Protein AF-0000000086866703 (afdb_homodimer)

Secondary structure (DSSP, 8-state):
--HHHHHHHHHHHHHHHHHHHH-HHHHHTSTHHHHHHHHHHHHTT---HHHHHHHHHHHHHHHTSHHHHHHHHHHS-GGG-/--HHHHHHHHHHHHHHHHHHHH-HHHHHTSTHHHHHHHHHHHHTT---HHHHHHHHHHHHHHHTSHHHHHHHHHHS-GGG-

Structure (mmCIF, N/CA/C/O backbone):
data_AF-0000000086866703-model_v1
#
loop_
_entity.id
_entity.type
_entity.pdbx_description
1 polymer 'TGRM2 protein'
#
loop_
_atom_site.group_PDB
_atom_site.id
_atom_site.type_symbol
_atom_site.label_atom_id
_atom_site.label_alt_id
_atom_site.label_comp_id
_atom_site.label_asym_id
_atom_site.label_entity_id
_atom_site.label_seq_id
_atom_site.pdbx_PDB_ins_code
_atom_site.Cartn_x
_atom_site.C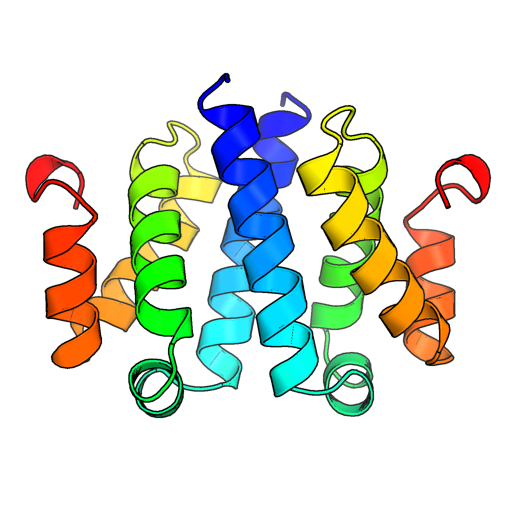artn_y
_atom_site.Cartn_z
_atom_site.occupancy
_atom_site.B_iso_or_equiv
_atom_site.auth_seq_id
_atom_site.auth_comp_id
_atom_site.auth_asym_id
_atom_site.auth_atom_id
_atom_site.pdbx_PDB_model_num
ATOM 1 N N . ARG A 1 1 ? -2.047 20.469 -3.078 1 55.94 1 ARG A N 1
ATOM 2 C CA . ARG A 1 1 ? -2.596 19.266 -2.453 1 55.94 1 ARG A CA 1
ATOM 3 C C . ARG A 1 1 ? -1.746 18.828 -1.264 1 55.94 1 ARG A C 1
ATOM 5 O O . ARG A 1 1 ? -0.518 18.922 -1.305 1 55.94 1 ARG A O 1
ATOM 12 N N . SER A 1 2 ? -2.354 18.719 -0.094 1 75.38 2 SER A N 1
ATOM 13 C CA . SER A 1 2 ? -1.617 18.406 1.128 1 75.38 2 SER A CA 1
ATOM 14 C C . SER A 1 2 ? -0.771 17.156 0.961 1 75.38 2 SER A C 1
ATOM 16 O O . SER A 1 2 ? -1.104 16.266 0.161 1 75.38 2 SER A O 1
ATOM 18 N N . ARG A 1 3 ? 0.329 17.156 1.384 1 76.31 3 ARG A N 1
ATOM 19 C CA . ARG A 1 3 ? 1.243 16.031 1.41 1 76.31 3 ARG A CA 1
ATOM 20 C C . ARG A 1 3 ? 0.509 14.742 1.774 1 76.31 3 ARG A C 1
ATOM 22 O O . ARG A 1 3 ? 0.767 13.688 1.191 1 76.31 3 ARG A O 1
ATOM 29 N N . HIS A 1 4 ? -0.518 14.891 2.512 1 81.12 4 HIS A N 1
ATOM 30 C CA . HIS A 1 4 ? -1.255 13.727 2.99 1 81.12 4 HIS A CA 1
ATOM 31 C C . HIS A 1 4 ? -2.166 13.164 1.904 1 81.12 4 HIS A C 1
ATOM 33 O O . HIS A 1 4 ? -2.35 11.953 1.81 1 81.12 4 HIS A O 1
ATOM 39 N N . VAL A 1 5 ? -2.588 14.07 1.061 1 84.94 5 VAL A N 1
ATOM 40 C CA . VAL A 1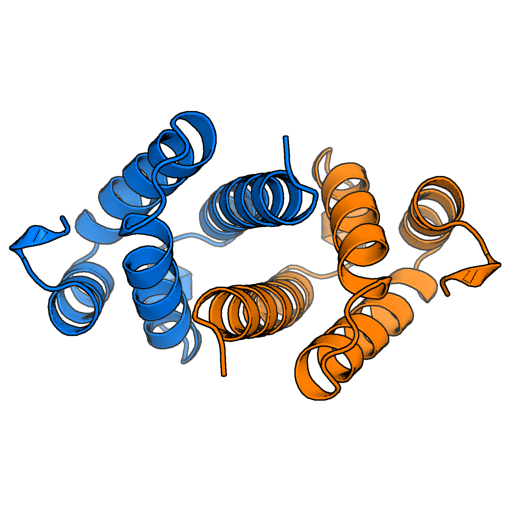 5 ? -3.447 13.633 -0.034 1 84.94 5 VAL A CA 1
ATOM 41 C C . VAL A 1 5 ? -2.623 12.867 -1.065 1 84.94 5 VAL A C 1
ATOM 43 O O . VAL A 1 5 ? -3.057 11.828 -1.572 1 84.94 5 VAL A O 1
ATOM 46 N N . GLN A 1 6 ? -1.463 13.336 -1.262 1 85.31 6 GLN A N 1
ATOM 47 C CA . GLN A 1 6 ? -0.58 12.688 -2.225 1 85.31 6 GLN A CA 1
ATOM 48 C C . GLN A 1 6 ? -0.153 11.305 -1.739 1 85.31 6 GLN A C 1
ATOM 50 O O . GLN A 1 6 ? -0.101 10.359 -2.523 1 85.31 6 GLN A O 1
ATOM 55 N N . VAL A 1 7 ? 0.091 11.148 -0.49 1 86.12 7 VAL A N 1
ATOM 56 C CA . VAL A 1 7 ? 0.493 9.883 0.101 1 86.12 7 VAL A CA 1
ATOM 57 C C . VAL A 1 7 ? -0.663 8.883 0.021 1 86.12 7 VAL A C 1
ATOM 59 O O . VAL A 1 7 ? -0.471 7.73 -0.372 1 86.12 7 VAL A O 1
ATOM 62 N N . ARG A 1 8 ? -1.875 9.391 0.235 1 89.31 8 ARG A N 1
ATOM 63 C CA . ARG A 1 8 ? -3.027 8.5 0.198 1 89.31 8 ARG A CA 1
ATOM 64 C C . ARG A 1 8 ? -3.326 8.047 -1.229 1 89.31 8 ARG A C 1
ATOM 66 O O . ARG A 1 8 ? -3.646 6.879 -1.463 1 89.31 8 ARG A O 1
ATOM 73 N N . LYS A 1 9 ? -3.102 8.93 -2.1 1 90.19 9 LYS A N 1
ATOM 74 C CA . LYS A 1 9 ? -3.316 8.586 -3.502 1 90.19 9 LYS A CA 1
ATOM 75 C C . LYS A 1 9 ? -2.289 7.57 -3.984 1 90.19 9 LYS A C 1
ATOM 77 O O . LYS A 1 9 ? -2.646 6.566 -4.602 1 90.19 9 LYS A O 1
ATOM 82 N N . SER A 1 10 ? -1.064 7.809 -3.654 1 91.19 10 SER A N 1
ATOM 83 C CA . SER A 1 10 ? 0.015 6.91 -4.055 1 91.19 10 SER A CA 1
ATOM 84 C C . SER A 1 10 ? -0.133 5.543 -3.398 1 91.19 10 SER A C 1
ATOM 86 O O . SER A 1 10 ? 0.089 4.516 -4.039 1 91.19 10 SER A O 1
ATOM 88 N N . ALA A 1 11 ? -0.531 5.527 -2.178 1 92.81 11 ALA A N 1
ATOM 89 C CA . ALA A 1 11 ? -0.745 4.27 -1.466 1 92.81 11 ALA A CA 1
ATOM 90 C C . ALA A 1 11 ? -1.864 3.459 -2.111 1 92.81 11 ALA A C 1
ATOM 92 O O . ALA A 1 11 ? -1.719 2.254 -2.332 1 92.81 11 ALA A O 1
ATOM 93 N N . ALA A 1 12 ? -2.953 4.199 -2.449 1 93.5 12 ALA A N 1
ATOM 94 C CA . ALA A 1 12 ? -4.086 3.525 -3.078 1 93.5 12 ALA A CA 1
ATOM 95 C C . ALA A 1 12 ? -3.691 2.932 -4.426 1 93.5 12 ALA A C 1
ATOM 97 O O . ALA A 1 12 ? -4.023 1.783 -4.727 1 93.5 12 ALA A O 1
ATOM 98 N N . GLN A 1 13 ? -2.932 3.637 -5.184 1 93.88 13 GLN A N 1
ATOM 99 C CA . GLN A 1 13 ? -2.488 3.197 -6.504 1 93.88 13 GLN A CA 1
ATOM 100 C C . GLN A 1 13 ? -1.563 1.988 -6.398 1 93.88 13 GLN A C 1
ATOM 102 O O . GLN A 1 13 ? -1.695 1.032 -7.168 1 93.88 13 GLN A O 1
ATOM 107 N N . LEU A 1 14 ? 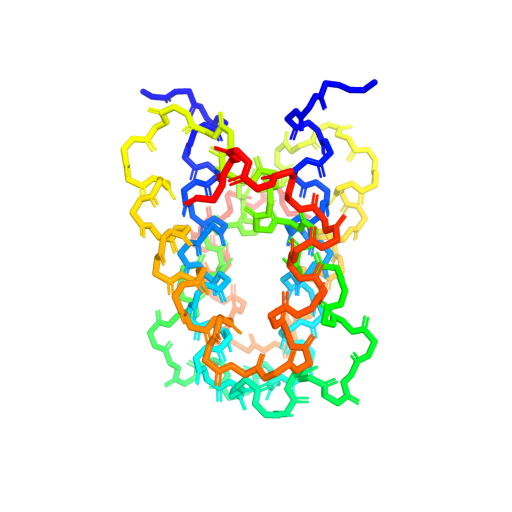-0.647 1.96 -5.52 1 94.31 14 LEU A N 1
ATOM 108 C CA . LEU A 1 14 ? 0.303 0.868 -5.336 1 94.31 14 LEU A CA 1
ATOM 109 C C . LEU A 1 14 ? -0.398 -0.383 -4.816 1 94.31 14 LEU A C 1
ATOM 111 O O . LEU A 1 14 ? -0.128 -1.491 -5.289 1 94.31 14 LEU A O 1
ATOM 115 N N . LEU A 1 15 ? -1.345 -0.114 -3.895 1 94.12 15 LEU A N 1
ATOM 116 C CA . LEU A 1 15 ? -2.08 -1.254 -3.359 1 94.12 15 LEU A CA 1
ATOM 117 C C . LEU A 1 15 ? -2.887 -1.944 -4.453 1 94.12 15 LEU A C 1
ATOM 119 O O . LEU A 1 15 ? -2.904 -3.174 -4.535 1 94.12 15 LEU A O 1
ATOM 123 N N . LEU A 1 16 ? -3.518 -1.173 -5.277 1 94.75 16 LEU A N 1
ATOM 124 C CA . LEU A 1 16 ? -4.254 -1.733 -6.406 1 94.75 16 LEU A CA 1
ATOM 125 C C . LEU A 1 16 ? -3.324 -2.518 -7.324 1 94.75 16 LEU A C 1
ATOM 127 O O . LEU A 1 16 ? -3.607 -3.67 -7.664 1 94.75 16 LEU A O 1
ATOM 131 N N . SER A 1 17 ? -2.24 -1.939 -7.648 1 95 17 SER A N 1
ATOM 132 C CA . SER A 1 17 ? -1.304 -2.551 -8.586 1 95 17 SER A CA 1
ATOM 133 C C . SER A 1 17 ? -0.728 -3.848 -8.023 1 95 17 SER A C 1
ATOM 135 O O . SER A 1 17 ? -0.656 -4.855 -8.734 1 95 17 SER A O 1
ATOM 137 N N . LEU A 1 18 ? -0.363 -3.881 -6.762 1 93.88 18 LEU A N 1
ATOM 138 C CA . LEU A 1 18 ? 0.226 -5.059 -6.137 1 93.88 18 LEU A CA 1
ATOM 139 C C . LEU A 1 18 ? -0.814 -6.164 -5.969 1 93.88 18 LEU A C 1
ATOM 141 O O . LEU A 1 18 ? -0.511 -7.34 -6.164 1 93.88 18 LEU A O 1
ATOM 145 N N . THR A 1 19 ? -2.012 -5.758 -5.621 1 94.12 19 THR A N 1
ATOM 146 C CA . THR A 1 19 ? -3.094 -6.727 -5.5 1 94.12 19 THR A CA 1
ATOM 147 C C . THR A 1 19 ? -3.373 -7.398 -6.84 1 94.12 19 THR A C 1
ATOM 149 O O . THR A 1 19 ? -3.584 -8.609 -6.902 1 94.12 19 THR A O 1
ATOM 152 N N . GLU A 1 20 ? -3.271 -6.664 -7.883 1 94 20 GLU A N 1
ATOM 153 C CA . GLU A 1 20 ? -3.457 -7.211 -9.227 1 94 20 GLU A CA 1
ATOM 154 C C . GLU A 1 20 ? -2.35 -8.203 -9.57 1 94 20 GLU A C 1
ATOM 156 O O . GLU A 1 20 ? -2.607 -9.234 -10.195 1 94 20 GLU A O 1
ATOM 161 N N . LYS A 1 21 ? -1.218 -7.93 -9.164 1 92.75 21 LYS A N 1
ATOM 162 C CA . LYS A 1 21 ? -0.073 -8.781 -9.477 1 92.75 21 LYS A CA 1
ATOM 163 C C . LYS A 1 21 ? -0.141 -10.094 -8.711 1 92.75 21 LYS A C 1
ATOM 165 O O . LYS A 1 21 ? 0.167 -11.156 -9.258 1 92.75 21 LYS A O 1
ATOM 170 N N . ILE A 1 22 ? -0.51 -10.055 -7.512 1 93.75 22 ILE A N 1
ATOM 171 C CA . ILE A 1 22 ? -0.584 -11.25 -6.668 1 93.75 22 ILE A CA 1
ATOM 172 C C . ILE A 1 22 ? -1.807 -12.078 -7.055 1 93.75 22 ILE A C 1
ATOM 174 O O . ILE A 1 22 ? -1.725 -13.305 -7.156 1 93.75 22 ILE A O 1
ATOM 178 N N . GLY A 1 23 ? -2.867 -11.461 -7.246 1 93.88 23 GLY A N 1
ATOM 179 C CA . GLY A 1 23 ? -4.141 -12.117 -7.488 1 93.88 23 GLY A CA 1
ATOM 180 C C . GLY A 1 23 ? -5.004 -12.227 -6.246 1 93.88 23 GLY A C 1
ATOM 181 O O . GLY A 1 23 ? -4.527 -12.648 -5.188 1 93.88 23 GLY A O 1
ATOM 182 N N . VAL A 1 24 ? -6.238 -11.953 -6.457 1 92.31 24 VAL A N 1
ATOM 183 C CA . VAL A 1 24 ? -7.184 -11.883 -5.352 1 92.31 24 VAL A CA 1
ATOM 184 C C . VAL A 1 24 ? -7.359 -13.273 -4.73 1 92.31 24 VAL A C 1
ATOM 186 O O . VAL A 1 24 ? -7.523 -13.398 -3.516 1 92.31 24 VAL A O 1
ATOM 189 N N . THR A 1 25 ? -7.293 -14.344 -5.516 1 94.56 25 THR A N 1
ATOM 190 C CA . THR A 1 25 ? -7.441 -15.711 -5.02 1 94.56 25 THR A CA 1
ATOM 191 C C . THR A 1 25 ? -6.312 -16.062 -4.055 1 94.56 25 THR A C 1
ATOM 193 O O . THR A 1 25 ? -6.555 -16.641 -2.992 1 94.56 25 THR A O 1
ATOM 196 N N . GLU A 1 26 ? -5.18 -15.602 -4.434 1 94.06 26 GLU A N 1
ATOM 197 C CA . GLU A 1 26 ? -4.02 -15.867 -3.584 1 94.06 26 GLU A CA 1
ATOM 198 C C . GLU A 1 26 ? -4.074 -15.031 -2.309 1 94.06 26 GLU A C 1
ATOM 200 O O . GLU A 1 26 ? -3.77 -15.523 -1.222 1 94.06 26 GLU A O 1
ATOM 205 N N . LEU A 1 27 ? -4.5 -13.875 -2.451 1 93.56 27 LEU A N 1
ATOM 206 C CA . LEU A 1 27 ? -4.582 -12.969 -1.313 1 93.56 27 LEU A CA 1
ATOM 207 C C . LEU A 1 27 ? -5.613 -13.453 -0.302 1 93.56 27 LEU A C 1
ATOM 209 O O . LEU A 1 27 ? -5.383 -13.383 0.908 1 93.56 27 LEU A O 1
ATOM 213 N N . ALA A 1 28 ? -6.668 -13.984 -0.806 1 93.88 28 ALA A N 1
ATOM 214 C CA . ALA A 1 28 ? -7.77 -14.445 0.038 1 93.88 28 ALA A CA 1
ATOM 215 C C . ALA A 1 28 ? -7.316 -15.555 0.981 1 93.88 28 ALA A C 1
ATOM 217 O O . ALA A 1 28 ? -7.863 -15.711 2.074 1 93.88 28 ALA A O 1
ATOM 218 N N . GLY A 1 29 ? -6.266 -16.203 0.537 1 92.94 29 GLY A N 1
ATOM 219 C CA . GLY A 1 29 ? -5.785 -17.328 1.328 1 92.94 29 GLY A CA 1
ATOM 220 C C . GLY A 1 29 ? -4.75 -16.922 2.363 1 92.94 29 GLY A C 1
ATOM 221 O O . GLY A 1 29 ? -4.133 -17.781 2.994 1 92.94 29 GLY A O 1
ATOM 222 N N . THR A 1 30 ? -4.547 -15.586 2.582 1 92.69 30 THR A N 1
ATOM 223 C CA . THR A 1 30 ? -3.498 -15.109 3.48 1 92.69 30 THR A CA 1
ATOM 224 C C . THR A 1 30 ? -4.086 -14.242 4.586 1 92.69 30 THR A C 1
ATOM 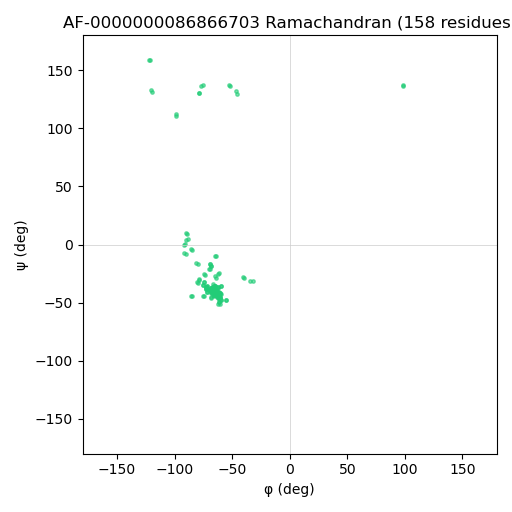226 O O . THR A 1 30 ? -5.18 -13.695 4.438 1 92.69 30 THR A O 1
ATOM 229 N N . PRO A 1 31 ? -3.377 -14.094 5.688 1 89.5 31 PRO A N 1
ATOM 230 C CA . PRO A 1 31 ? -3.814 -13.203 6.766 1 89.5 31 PRO A CA 1
ATOM 231 C C . PRO A 1 31 ? -3.861 -11.734 6.34 1 89.5 31 PRO A C 1
ATOM 233 O O . PRO A 1 31 ? -4.496 -10.914 7.008 1 89.5 31 PRO A O 1
ATOM 236 N N . ARG A 1 32 ? -3.4 -11.383 5.293 1 90.31 32 ARG A N 1
ATOM 237 C CA . ARG A 1 32 ? -3.334 -10 4.82 1 90.31 32 ARG A CA 1
ATOM 238 C C . ARG A 1 32 ? -4.676 -9.555 4.246 1 90.31 32 ARG A C 1
ATOM 240 O O . ARG A 1 32 ? -4.926 -8.352 4.105 1 90.31 32 ARG A O 1
ATOM 247 N N . ALA A 1 33 ? -5.473 -10.43 3.969 1 93.12 33 ALA A N 1
ATOM 248 C CA . ALA A 1 33 ? -6.746 -10.133 3.32 1 93.12 33 ALA A CA 1
ATOM 249 C C . ALA A 1 33 ? -7.605 -9.219 4.191 1 93.12 33 ALA A C 1
ATOM 251 O O . ALA A 1 33 ? -8.203 -8.266 3.693 1 93.12 33 ALA A O 1
ATOM 252 N N . GLU A 1 34 ? -7.609 -9.508 5.445 1 92.5 34 GLU A N 1
ATOM 253 C CA . GLU A 1 34 ? -8.414 -8.703 6.363 1 92.5 34 GLU A CA 1
ATOM 254 C C . GLU A 1 34 ? -7.863 -7.285 6.48 1 92.5 34 GLU A C 1
ATOM 256 O O . GLU A 1 34 ? -8.633 -6.32 6.508 1 92.5 34 GLU A O 1
ATOM 261 N N . ARG A 1 35 ? -6.613 -7.168 6.504 1 91.44 35 ARG A N 1
ATOM 262 C CA . ARG A 1 35 ? -5.977 -5.859 6.594 1 91.44 35 ARG A CA 1
ATOM 263 C C . ARG A 1 35 ? -6.219 -5.043 5.324 1 91.44 35 ARG A C 1
ATOM 265 O O . ARG A 1 35 ? -6.449 -3.834 5.395 1 91.44 35 ARG A O 1
ATOM 272 N N . LEU A 1 36 ? -6.109 -5.711 4.215 1 94.25 36 LEU A N 1
ATOM 273 C CA . LEU A 1 36 ? -6.375 -5.043 2.947 1 94.25 36 LEU A CA 1
ATOM 274 C C . LEU A 1 36 ? -7.809 -4.523 2.896 1 94.25 36 LEU A C 1
ATOM 276 O O . LEU A 1 36 ? -8.039 -3.369 2.535 1 94.25 36 LEU A O 1
ATOM 280 N N . ALA A 1 37 ? -8.758 -5.309 3.375 1 92.81 37 ALA A N 1
ATOM 281 C CA . ALA A 1 37 ? -10.164 -4.926 3.395 1 92.81 37 ALA A CA 1
ATOM 282 C C . ALA A 1 37 ? -10.391 -3.73 4.312 1 92.81 37 ALA A C 1
ATOM 284 O O . ALA A 1 37 ? -11.125 -2.799 3.965 1 92.81 37 ALA A O 1
ATOM 285 N N . HIS A 1 38 ? -9.711 -3.795 5.383 1 90.38 38 HIS A N 1
ATOM 286 C CA . HIS A 1 38 ? -9.828 -2.713 6.352 1 90.38 38 HIS A CA 1
ATOM 287 C C . HIS A 1 38 ? -9.281 -1.405 5.789 1 90.38 38 HIS A C 1
ATOM 289 O O . HIS A 1 38 ? -9.898 -0.351 5.941 1 90.38 38 HIS A O 1
ATOM 295 N N . MET A 1 39 ? -8.156 -1.505 5.137 1 91.81 39 MET A N 1
ATOM 296 C CA . MET A 1 39 ? -7.52 -0.327 4.555 1 91.81 39 MET A CA 1
ATOM 297 C C . MET A 1 39 ? -8.383 0.264 3.445 1 91.81 39 MET A C 1
ATOM 299 O O . MET A 1 39 ? -8.531 1.484 3.352 1 91.81 39 MET A O 1
ATOM 303 N N . VAL A 1 40 ? -8.953 -0.56 2.623 1 91.62 40 VAL A N 1
ATOM 304 C CA . VAL A 1 40 ? -9.828 -0.126 1.539 1 91.62 40 VAL A CA 1
ATOM 305 C C . VAL A 1 40 ? -11.055 0.579 2.115 1 91.62 40 VAL A C 1
ATOM 307 O O . VAL A 1 40 ? -11.5 1.598 1.582 1 91.62 40 VAL A O 1
ATOM 310 N N . GLY A 1 41 ? -11.523 0.1 3.209 1 88.5 41 GLY A N 1
ATOM 311 C CA . GLY A 1 41 ? -12.641 0.736 3.893 1 88.5 41 GLY A CA 1
ATOM 312 C C . GLY A 1 41 ? -12.312 2.121 4.414 1 88.5 41 GLY A C 1
ATOM 313 O O . GLY A 1 41 ? -13.133 3.037 4.32 1 88.5 41 GLY A O 1
ATOM 314 N N . LYS A 1 42 ? -11.117 2.305 4.852 1 84.94 42 LYS A N 1
ATOM 315 C CA . LYS A 1 42 ? -10.688 3.594 5.383 1 84.94 42 LYS A CA 1
ATOM 316 C C . LYS A 1 42 ? -10.453 4.598 4.258 1 84.94 42 LYS A C 1
ATOM 318 O O . LYS A 1 42 ? -10.711 5.793 4.422 1 84.94 42 LYS A O 1
ATOM 323 N N . LEU A 1 43 ? -9.977 4.105 3.145 1 86.81 43 LEU A N 1
ATOM 324 C CA . LEU A 1 43 ? -9.75 4.957 1.982 1 86.81 43 LEU A CA 1
ATOM 325 C C . LEU A 1 43 ? -11.07 5.445 1.398 1 86.81 43 LEU A C 1
ATOM 327 O O . LEU A 1 43 ? -11.117 6.492 0.745 1 86.81 43 LEU A O 1
ATOM 331 N N . ALA A 1 44 ? -12.047 4.773 1.761 1 76.44 44 ALA A N 1
ATOM 332 C CA . ALA A 1 44 ? -13.383 5.086 1.243 1 76.44 44 ALA A CA 1
ATOM 333 C C . ALA A 1 44 ? -13.891 6.414 1.796 1 76.44 44 ALA A C 1
ATOM 335 O O . ALA A 1 44 ? -14.734 7.066 1.181 1 76.44 44 ALA A O 1
ATOM 336 N N . GLN A 1 45 ? -13.391 6.773 2.758 1 76.06 45 GLN A N 1
ATOM 337 C CA . GLN A 1 45 ? -13.852 8.016 3.377 1 76.06 45 GLN A CA 1
ATOM 338 C C . GLN A 1 45 ? -13.07 9.211 2.848 1 76.06 45 GLN A C 1
ATOM 340 O O . GLN A 1 45 ? -13.32 10.352 3.258 1 76.06 45 GLN A O 1
ATOM 345 N N . ASP A 1 46 ? -12.203 8.922 1.885 1 77.69 46 ASP A N 1
ATOM 346 C CA . ASP A 1 46 ? -11.383 9.977 1.309 1 77.69 46 ASP A CA 1
ATOM 347 C C . ASP A 1 46 ? -12.195 10.852 0.356 1 77.69 46 ASP A C 1
ATOM 349 O O . ASP A 1 46 ? -12.992 10.336 -0.436 1 77.69 46 ASP A O 1
ATOM 353 N N . CYS A 1 47 ? -12.023 12.125 0.417 1 74.81 47 CYS A N 1
ATOM 354 C CA . CYS A 1 47 ? -12.805 13.062 -0.389 1 74.81 47 CYS A CA 1
ATOM 355 C C . CYS A 1 47 ? -12.094 13.367 -1.704 1 74.81 47 CYS A C 1
ATOM 357 O O . CYS A 1 47 ? -12.688 13.953 -2.609 1 74.81 47 CYS A O 1
ATOM 359 N N . ASP A 1 48 ? -10.852 12.852 -1.768 1 88.56 48 ASP A N 1
ATOM 360 C CA . ASP A 1 48 ? -10.094 13.133 -2.979 1 88.56 48 ASP A CA 1
ATOM 361 C C . ASP A 1 48 ? -10.531 12.227 -4.129 1 88.56 48 ASP A C 1
ATOM 363 O O . ASP A 1 48 ? -10.57 11.008 -3.982 1 88.56 48 ASP A O 1
ATOM 367 N N . LYS A 1 49 ? -10.805 12.82 -5.293 1 88.06 49 LYS A N 1
ATOM 368 C CA . LYS A 1 49 ? -11.367 12.102 -6.434 1 88.06 49 LYS A CA 1
ATOM 369 C C . LYS A 1 49 ? -10.422 11 -6.906 1 88.06 49 LYS A C 1
ATOM 371 O O . LYS A 1 49 ? -10.852 9.891 -7.203 1 88.06 49 LYS A O 1
ATOM 376 N N . ASP A 1 50 ? -9.141 11.305 -7.051 1 85.56 50 ASP A N 1
ATOM 377 C CA . ASP A 1 50 ? -8.172 10.328 -7.547 1 85.56 50 ASP A CA 1
ATOM 378 C C . ASP A 1 50 ? -8.047 9.148 -6.586 1 85.56 50 ASP A C 1
ATOM 380 O O . ASP A 1 50 ? -8.023 7.988 -7.012 1 85.56 50 ASP A O 1
ATOM 384 N N . THR A 1 51 ? -8.031 9.414 -5.34 1 90.56 51 THR A N 1
ATOM 385 C CA . THR A 1 51 ? -7.957 8.375 -4.32 1 90.56 51 THR A CA 1
ATOM 386 C C . THR A 1 51 ? -9.219 7.512 -4.34 1 90.56 51 THR A C 1
ATOM 388 O O . THR A 1 51 ? -9.141 6.285 -4.227 1 90.56 51 THR A O 1
ATOM 391 N N . ARG A 1 52 ? -10.328 8.156 -4.609 1 89.38 52 ARG A N 1
ATOM 392 C CA . ARG A 1 52 ? -11.609 7.461 -4.652 1 89.38 52 ARG A CA 1
ATOM 393 C C . ARG A 1 52 ? -11.68 6.508 -5.844 1 89.38 52 ARG A C 1
ATOM 395 O O . ARG A 1 52 ? -12.234 5.414 -5.742 1 89.38 52 ARG A O 1
ATOM 402 N N . HIS A 1 53 ? -11.102 6.941 -6.941 1 92.62 53 HIS A N 1
ATOM 403 C CA . HIS A 1 53 ? -11.086 6.105 -8.141 1 92.62 53 HIS A CA 1
ATOM 404 C C . HIS A 1 53 ? -10.344 4.797 -7.887 1 92.62 53 HIS A C 1
ATOM 406 O O . HIS A 1 53 ? -10.859 3.719 -8.188 1 92.62 53 HIS A O 1
ATOM 412 N N . TYR A 1 54 ? -9.156 4.867 -7.332 1 92.69 54 TYR A N 1
ATOM 413 C CA . TYR A 1 54 ? -8.352 3.68 -7.07 1 92.69 54 TYR A CA 1
ATOM 414 C C . TYR A 1 54 ? -9.039 2.779 -6.047 1 92.69 54 TYR A C 1
ATOM 416 O O . TYR A 1 54 ? -9.008 1.553 -6.172 1 92.69 54 TYR A O 1
ATOM 424 N N . ARG A 1 55 ? -9.555 3.426 -5.137 1 91.19 55 ARG A N 1
ATOM 425 C CA . ARG A 1 55 ? -10.273 2.654 -4.129 1 91.19 55 ARG A CA 1
ATOM 426 C C . ARG A 1 55 ? -11.43 1.883 -4.758 1 91.19 55 ARG A C 1
ATOM 428 O O . ARG A 1 55 ? -11.641 0.709 -4.445 1 91.19 55 ARG A O 1
ATOM 435 N N . GLN A 1 56 ? -12.25 2.498 -5.613 1 92.12 56 GLN A N 1
ATOM 436 C CA . GLN A 1 56 ? -13.391 1.871 -6.266 1 92.12 56 GLN A CA 1
ATOM 437 C C . GLN A 1 56 ? -12.961 0.681 -7.117 1 92.12 56 GLN A C 1
ATOM 439 O O . GLN A 1 56 ? -13.633 -0.349 -7.141 1 92.12 56 GLN A O 1
ATOM 444 N N . GLU A 1 57 ? -11.867 0.858 -7.664 1 93.88 57 GLU A N 1
ATOM 445 C CA . GLU A 1 57 ? -11.336 -0.243 -8.461 1 93.88 57 GLU A CA 1
ATOM 446 C C . GLU A 1 57 ? -10.938 -1.425 -7.582 1 93.88 57 GLU A C 1
ATOM 448 O O . GLU A 1 57 ? -11.188 -2.578 -7.934 1 93.88 57 GLU A O 1
ATOM 453 N N . MET A 1 58 ? -10.406 -1.095 -6.457 1 93.44 58 MET A N 1
ATOM 454 C CA . MET A 1 58 ? -10.031 -2.152 -5.523 1 93.44 58 MET A CA 1
ATOM 455 C C . MET A 1 58 ? -11.273 -2.844 -4.961 1 93.44 58 MET A C 1
ATOM 457 O O . MET A 1 58 ? -11.305 -4.07 -4.844 1 93.44 58 MET A O 1
ATOM 461 N N . VAL A 1 59 ? -12.25 -2.025 -4.66 1 93 59 VAL A N 1
ATOM 462 C CA . VAL A 1 59 ? -13.5 -2.559 -4.117 1 93 59 VAL A CA 1
ATOM 463 C C . VAL A 1 59 ? -14.133 -3.514 -5.125 1 93 59 VAL A C 1
ATOM 465 O O . VAL A 1 59 ? -14.523 -4.629 -4.77 1 93 59 VAL A O 1
ATOM 468 N N . LYS A 1 60 ? -14.141 -3.098 -6.301 1 94.44 60 LYS A N 1
ATOM 469 C CA . LYS A 1 60 ? -14.695 -3.945 -7.352 1 94.44 60 LYS A CA 1
ATOM 470 C C . LYS A 1 60 ? -13.93 -5.262 -7.461 1 94.44 60 LYS A C 1
ATOM 472 O O . LYS A 1 60 ? -14.531 -6.328 -7.605 1 94.44 60 LYS A O 1
ATOM 477 N N . MET A 1 61 ? -12.68 -5.176 -7.383 1 93.44 61 MET A N 1
ATOM 478 C CA . MET A 1 61 ? -11.828 -6.359 -7.461 1 93.44 61 MET A CA 1
ATOM 479 C C . MET A 1 61 ? -12.109 -7.309 -6.301 1 93.44 61 MET A C 1
ATOM 481 O O . MET A 1 61 ? -12.195 -8.523 -6.492 1 93.44 61 MET A O 1
ATOM 485 N N . LEU A 1 62 ? -12.281 -6.762 -5.168 1 93 62 LEU A N 1
ATOM 486 C CA . LEU A 1 62 ? -12.477 -7.566 -3.967 1 93 62 LEU A CA 1
ATOM 487 C C . LEU A 1 62 ? -13.875 -8.172 -3.945 1 93 62 LEU A C 1
ATOM 489 O O . LEU A 1 62 ? -14.062 -9.305 -3.494 1 93 62 LEU A O 1
ATOM 493 N N . LEU A 1 63 ? -14.781 -7.492 -4.488 1 92 63 LEU A N 1
ATOM 494 C CA . LEU A 1 63 ? -16.172 -7.938 -4.469 1 92 63 LEU A CA 1
ATOM 495 C C . LEU A 1 63 ? -16.359 -9.164 -5.355 1 92 63 LEU A C 1
ATOM 497 O O . LEU A 1 63 ? -17.312 -9.922 -5.18 1 92 63 LEU A O 1
ATOM 501 N N . ASN A 1 64 ? -15.438 -9.406 -6.195 1 91.81 64 ASN A N 1
ATOM 502 C CA . ASN A 1 64 ? -15.555 -10.523 -7.129 1 91.81 64 ASN A CA 1
ATOM 503 C C . ASN A 1 64 ? -15.07 -11.828 -6.512 1 91.81 64 ASN A C 1
ATOM 505 O O . ASN A 1 64 ? -15.234 -12.898 -7.098 1 91.81 64 ASN A O 1
ATOM 509 N N . HIS A 1 65 ? -14.586 -11.727 -5.363 1 93.31 65 HIS A N 1
ATOM 510 C CA . HIS A 1 65 ? -14.172 -12.914 -4.633 1 93.31 65 HIS A CA 1
ATOM 511 C C . HIS A 1 65 ? -14.938 -13.055 -3.322 1 93.31 65 HIS A C 1
ATOM 513 O O . HIS A 1 65 ? -14.914 -12.148 -2.486 1 93.31 65 HIS A O 1
ATOM 519 N N . GLN A 1 66 ? -15.414 -14.203 -3.072 1 92.94 66 GLN A N 1
ATOM 520 C CA . GLN A 1 66 ? -16.375 -14.438 -1.99 1 92.94 66 GLN A CA 1
ATOM 521 C C . GLN A 1 66 ? -15.758 -14.094 -0.635 1 92.94 66 GLN A C 1
ATOM 523 O O . GLN A 1 66 ? -16.359 -13.383 0.167 1 92.94 66 GLN A O 1
ATOM 528 N N . THR A 1 67 ? -14.625 -14.641 -0.401 1 93.06 67 THR A N 1
ATOM 529 C CA . THR A 1 67 ? -13.961 -14.422 0.88 1 93.06 67 THR A CA 1
ATOM 530 C C . THR A 1 67 ? -13.641 -12.945 1.077 1 93.06 67 THR A C 1
ATOM 532 O O . THR A 1 67 ? -13.93 -12.375 2.133 1 93.06 67 THR A O 1
ATOM 535 N N . LEU A 1 68 ? -13.172 -12.273 0.095 1 93.38 68 LEU A 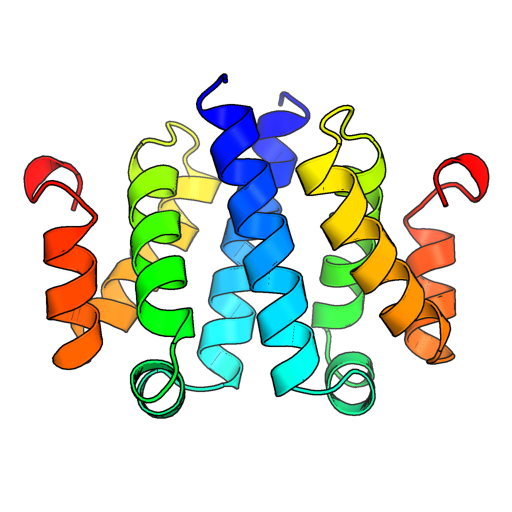N 1
ATOM 536 C CA . LEU A 1 68 ? -12.797 -10.867 0.197 1 93.38 68 LEU A CA 1
ATOM 537 C C . LEU A 1 68 ? -14.039 -9.984 0.285 1 93.38 68 LEU A C 1
ATOM 539 O O . LEU A 1 68 ? -14.031 -8.953 0.971 1 93.38 68 LEU A O 1
ATOM 543 N N . LYS A 1 69 ? -15.07 -10.352 -0.413 1 93 69 LYS A N 1
ATOM 544 C CA . LYS A 1 69 ? -16.344 -9.656 -0.284 1 93 69 LYS A CA 1
ATOM 545 C C . LYS A 1 69 ? -16.812 -9.633 1.168 1 93 69 LYS A C 1
ATOM 547 O O . LYS A 1 69 ? -17.172 -8.578 1.694 1 93 69 LYS A O 1
ATOM 552 N N . ARG A 1 70 ? -16.766 -10.727 1.807 1 93.44 70 ARG A N 1
ATOM 553 C CA . ARG A 1 70 ? -17.219 -10.852 3.191 1 93.44 70 ARG A CA 1
ATOM 554 C C . ARG A 1 70 ? -16.359 -9.984 4.113 1 93.44 70 ARG A C 1
ATOM 556 O O . ARG A 1 70 ? -16.891 -9.281 4.977 1 93.44 70 ARG A O 1
ATOM 563 N N . LEU A 1 71 ? -15.148 -10.062 3.912 1 91.75 71 LEU A N 1
ATOM 564 C CA . LEU A 1 71 ? -14.227 -9.281 4.73 1 91.75 71 LEU A CA 1
ATOM 565 C C . LEU A 1 71 ? -14.469 -7.785 4.531 1 91.75 71 LEU A C 1
ATOM 567 O O . LEU A 1 71 ? -14.453 -7.02 5.496 1 91.75 71 LEU A O 1
ATOM 571 N N . LEU A 1 72 ? -14.633 -7.383 3.326 1 91.06 72 LEU A N 1
ATOM 572 C CA . LEU A 1 72 ? -14.891 -5.984 2.998 1 91.06 72 LEU A CA 1
ATOM 573 C C . LEU A 1 72 ? -16.188 -5.504 3.635 1 91.06 72 LEU A C 1
ATOM 575 O O . LEU A 1 72 ? -16.25 -4.406 4.188 1 91.06 72 LEU A O 1
ATOM 579 N N . GLU A 1 73 ? -17.188 -6.312 3.611 1 91.12 73 GLU A N 1
ATOM 580 C CA . GLU A 1 73 ? -18.484 -5.984 4.199 1 91.12 73 GLU A CA 1
ATOM 581 C C . GLU A 1 73 ? -18.375 -5.824 5.711 1 91.12 73 GLU A C 1
ATOM 583 O O . GLU A 1 73 ? -19.094 -5.023 6.309 1 91.12 73 GLU A O 1
ATOM 588 N N . GLN A 1 74 ? -17.453 -6.48 6.238 1 89.31 74 GLN A N 1
ATOM 589 C CA . GLN A 1 74 ? -17.25 -6.391 7.68 1 89.31 74 GLN A CA 1
ATOM 590 C C . GLN A 1 74 ? -16.469 -5.129 8.047 1 89.31 74 GLN A C 1
ATOM 592 O O . GLN A 1 74 ? -16.641 -4.586 9.141 1 89.31 74 GLN A O 1
ATOM 597 N N . SER A 1 75 ? -15.617 -4.754 7.176 1 83.88 75 SER A N 1
ATOM 598 C CA . SER A 1 75 ? -14.742 -3.617 7.453 1 83.88 75 SER A CA 1
ATOM 599 C C . SER A 1 75 ? -15.422 -2.299 7.09 1 83.88 75 SER A C 1
ATOM 601 O O . SER A 1 75 ? -15.141 -1.264 7.695 1 83.88 75 SER A O 1
ATOM 603 N N . VAL A 1 76 ? -16.094 -2.16 5.969 1 73.5 76 VAL A N 1
ATOM 604 C CA . VAL A 1 76 ? -16.719 -0.959 5.426 1 73.5 76 VAL A CA 1
ATOM 605 C C . VAL A 1 76 ? -18.219 -0.966 5.738 1 73.5 76 VAL A C 1
ATOM 607 O O . VAL A 1 76 ? -18.891 -1.979 5.543 1 73.5 76 VAL A O 1
ATOM 610 N N . SER A 1 77 ? -18.625 -0.016 6.609 1 63.97 77 SER A N 1
ATOM 611 C CA . SER A 1 77 ? -20.078 0.069 6.637 1 63.97 77 SER A CA 1
ATOM 612 C C . SER A 1 77 ? -20.656 0.098 5.227 1 63.97 77 SER A C 1
ATOM 614 O O . SER A 1 77 ? -20.031 0.635 4.305 1 63.97 77 SER A O 1
ATOM 616 N N . ALA A 1 78 ? -21.719 -0.715 4.848 1 53.84 78 ALA A N 1
ATOM 617 C CA . ALA A 1 78 ? -22.453 -0.788 3.584 1 53.84 78 ALA A CA 1
ATOM 618 C C . ALA A 1 78 ? -22.562 0.589 2.938 1 53.84 78 ALA A C 1
ATOM 620 O O . ALA A 1 78 ? -22.578 0.706 1.71 1 53.84 78 ALA A O 1
ATOM 621 N N . ARG A 1 79 ? -22.609 1.56 3.85 1 54.06 79 ARG A N 1
ATOM 622 C CA . ARG A 1 79 ? -22.891 2.908 3.361 1 54.06 79 ARG A CA 1
ATOM 623 C C . ARG A 1 79 ? -21.656 3.492 2.66 1 54.06 79 ARG A C 1
ATOM 625 O O . ARG A 1 79 ? -21.797 4.355 1.789 1 54.06 79 ARG A O 1
ATOM 632 N N . ASP A 1 80 ? -20.547 3.008 3.045 1 57.97 80 ASP A N 1
ATOM 633 C CA . ASP A 1 80 ? -19.344 3.586 2.477 1 57.97 80 ASP A CA 1
ATOM 634 C C . ASP A 1 80 ? -18.906 2.834 1.22 1 57.97 80 ASP A C 1
ATOM 636 O O . ASP A 1 80 ? -17.953 3.229 0.551 1 57.97 80 ASP A O 1
ATOM 640 N N . LEU A 1 81 ? -19.656 1.771 0.816 1 54.91 81 LEU A N 1
ATOM 641 C CA . LEU A 1 81 ? -19.406 0.995 -0.393 1 54.91 81 LEU A CA 1
ATOM 642 C C . LEU A 1 81 ? -20.266 1.502 -1.551 1 54.91 81 LEU A C 1
ATOM 644 O O . LEU A 1 81 ? -19.781 1.622 -2.678 1 54.91 81 LEU A O 1
ATOM 648 N N . ARG B 1 1 ? -5.48 9.117 17.719 1 55.91 1 ARG B N 1
ATOM 649 C CA . ARG B 1 1 ? -4.605 9.211 16.547 1 55.91 1 ARG B CA 1
ATOM 650 C C . ARG B 1 1 ? -5.398 9.57 15.297 1 55.91 1 ARG B C 1
ATOM 652 O O . ARG B 1 1 ? -6.535 9.125 15.125 1 55.91 1 ARG B O 1
ATOM 659 N N . SER B 1 2 ? -5.031 10.641 14.641 1 75.25 2 SER B N 1
ATOM 660 C CA . SER B 1 2 ? -5.781 11.141 13.492 1 75.25 2 SER B CA 1
ATOM 661 C C . SER B 1 2 ? -6.012 10.047 12.461 1 75.25 2 SER B C 1
ATOM 663 O O . SER B 1 2 ? -5.227 9.102 12.359 1 75.25 2 SER B O 1
ATOM 665 N N . ARG B 1 3 ? -7.109 9.977 11.977 1 76.38 3 ARG B N 1
ATOM 666 C CA . ARG B 1 3 ? -7.5 9.055 10.906 1 76.38 3 ARG B CA 1
ATOM 667 C C . ARG B 1 3 ? -6.402 8.953 9.852 1 76.38 3 ARG B C 1
ATOM 669 O O . ARG B 1 3 ? -6.121 7.863 9.352 1 76.38 3 ARG B O 1
ATOM 676 N N . HIS B 1 4 ? -5.664 9.977 9.727 1 80.69 4 HIS B N 1
ATOM 677 C CA . HIS B 1 4 ? -4.637 10.023 8.695 1 80.69 4 HIS B CA 1
ATOM 678 C C . HIS B 1 4 ? -3.398 9.242 9.109 1 80.69 4 HIS B C 1
ATOM 680 O O . HIS B 1 4 ? -2.746 8.609 8.281 1 80.69 4 HIS B O 1
ATOM 686 N N . VAL B 1 5 ? -3.195 9.227 10.391 1 84.88 5 VAL B N 1
ATOM 687 C CA . VAL B 1 5 ? -2.047 8.484 10.898 1 84.88 5 VAL B CA 1
ATOM 688 C C . VAL B 1 5 ? -2.309 6.984 10.781 1 84.88 5 VAL B C 1
ATOM 690 O O . VAL B 1 5 ? -1.422 6.223 10.383 1 84.88 5 VAL B O 1
ATOM 693 N N . GLN B 1 6 ? -3.51 6.645 11.023 1 85.5 6 GLN B N 1
ATOM 694 C CA . GLN B 1 6 ? -3.879 5.234 10.945 1 85.5 6 GLN B CA 1
ATOM 695 C C . GLN B 1 6 ? -3.818 4.734 9.5 1 85.5 6 GLN B C 1
ATOM 697 O O . GLN B 1 6 ? -3.355 3.621 9.25 1 85.5 6 GLN B O 1
ATOM 702 N N . VAL B 1 7 ? -4.215 5.508 8.57 1 86.25 7 VAL B N 1
ATOM 703 C CA . VAL B 1 7 ? -4.195 5.152 7.156 1 86.25 7 VAL B CA 1
ATOM 704 C C . VAL B 1 7 ? -2.752 5.02 6.676 1 86.25 7 VAL B C 1
ATOM 706 O O . VAL B 1 7 ? -2.404 4.047 6 1 86.25 7 VAL B O 1
ATOM 709 N N . ARG B 1 8 ? -1.887 5.902 7.184 1 89.44 8 ARG B N 1
ATOM 710 C CA . ARG B 1 8 ? -0.493 5.852 6.754 1 89.44 8 ARG B CA 1
ATOM 711 C C . ARG B 1 8 ? 0.217 4.637 7.344 1 89.44 8 ARG B C 1
ATOM 713 O O . ARG B 1 8 ? 1.001 3.975 6.66 1 89.44 8 ARG B O 1
ATOM 720 N N . LYS B 1 9 ? -0.168 4.344 8.508 1 90.25 9 LYS B N 1
ATOM 721 C CA . LYS B 1 9 ? 0.422 3.174 9.156 1 90.25 9 LYS B CA 1
ATOM 722 C C . LYS B 1 9 ? -0.018 1.885 8.469 1 90.25 9 LYS B C 1
ATOM 724 O O . LYS B 1 9 ? 0.811 1.027 8.156 1 90.25 9 LYS B O 1
ATOM 729 N N . SER B 1 10 ? -1.273 1.794 8.195 1 91.44 10 SER B N 1
ATOM 730 C CA . SER B 1 10 ? -1.821 0.611 7.539 1 91.44 10 SER B CA 1
ATOM 731 C C . SER B 1 10 ? -1.276 0.463 6.121 1 91.44 10 SER B C 1
ATOM 733 O O . SER B 1 10 ? -0.959 -0.646 5.688 1 91.44 10 SER B O 1
ATOM 735 N N . ALA B 1 11 ? -1.146 1.545 5.438 1 92.81 11 ALA B N 1
ATOM 736 C CA . ALA B 1 11 ? -0.594 1.521 4.086 1 92.81 11 ALA B CA 1
ATOM 737 C C . ALA B 1 11 ? 0.852 1.031 4.09 1 92.81 11 ALA B C 1
ATOM 739 O O . ALA B 1 11 ? 1.231 0.185 3.277 1 92.81 11 ALA B O 1
ATOM 740 N N . ALA B 1 12 ? 1.618 1.57 5.086 1 93.5 12 ALA B N 1
ATOM 741 C CA . ALA B 1 12 ? 3.02 1.173 5.188 1 93.5 12 ALA B CA 1
ATOM 742 C C . ALA B 1 12 ? 3.145 -0.319 5.488 1 93.5 12 ALA B C 1
ATOM 744 O O . ALA B 1 12 ? 3.951 -1.017 4.867 1 93.5 12 ALA B O 1
ATOM 745 N N . GLN B 1 13 ? 2.316 -0.824 6.332 1 93.94 13 GLN B N 1
ATOM 746 C CA . GLN B 1 13 ? 2.334 -2.23 6.719 1 93.94 13 GLN B CA 1
ATOM 747 C C . GLN B 1 13 ? 1.951 -3.129 5.547 1 93.94 13 GLN B C 1
ATOM 749 O O . GLN B 1 13 ? 2.586 -4.16 5.316 1 93.94 13 GLN B O 1
ATOM 754 N N . LEU B 1 14 ? 0.982 -2.809 4.805 1 94.38 14 LEU B N 1
ATOM 755 C CA . LEU B 1 14 ? 0.52 -3.598 3.668 1 94.38 14 LEU B CA 1
ATOM 756 C C . LEU B 1 14 ? 1.545 -3.58 2.539 1 94.38 14 LEU B C 1
ATOM 758 O O . LEU B 1 14 ? 1.822 -4.617 1.932 1 94.38 14 LEU B O 1
ATOM 762 N N . LEU B 1 15 ? 2.123 -2.385 2.365 1 94.19 15 LEU B N 1
ATOM 763 C CA . LEU B 1 15 ? 3.133 -2.285 1.316 1 94.19 15 LEU B CA 1
ATOM 764 C C . LEU B 1 15 ? 4.332 -3.176 1.63 1 94.19 15 LEU B C 1
ATOM 766 O O . LEU B 1 15 ? 4.84 -3.871 0.749 1 94.19 15 LEU B O 1
ATOM 770 N N . LEU B 1 16 ? 4.754 -3.152 2.854 1 94.75 16 LEU B N 1
ATOM 771 C CA . LEU B 1 16 ? 5.844 -4.027 3.273 1 94.75 16 LEU B CA 1
ATOM 772 C C . LEU B 1 16 ? 5.48 -5.492 3.055 1 94.75 16 LEU B C 1
ATOM 774 O O . LEU B 1 16 ? 6.25 -6.242 2.447 1 94.75 16 LEU B O 1
ATOM 778 N N . SER B 1 17 ? 4.336 -5.844 3.479 1 95 17 SER B N 1
ATOM 779 C CA . SER B 1 17 ? 3.904 -7.234 3.406 1 95 17 SER B CA 1
ATOM 780 C C . SER B 1 17 ? 3.779 -7.699 1.96 1 95 17 SER B C 1
ATOM 782 O O . SER B 1 17 ? 4.234 -8.789 1.611 1 95 17 SER B O 1
ATOM 784 N N . LEU B 1 18 ? 3.23 -6.898 1.074 1 93.94 18 LEU B N 1
ATOM 785 C CA . LEU B 1 18 ? 3.039 -7.258 -0.327 1 93.94 18 LEU B CA 1
ATOM 786 C C . LEU B 1 18 ? 4.375 -7.305 -1.062 1 93.94 18 LEU B C 1
ATOM 788 O O . LEU B 1 18 ? 4.598 -8.188 -1.896 1 93.94 18 LEU B O 1
ATOM 792 N N . THR B 1 19 ? 5.238 -6.383 -0.729 1 94.19 19 THR B N 1
ATOM 793 C CA . THR B 1 19 ? 6.57 -6.379 -1.327 1 94.19 19 THR B CA 1
ATOM 794 C C . THR B 1 19 ? 7.332 -7.648 -0.955 1 94.19 19 THR B C 1
ATOM 796 O O . THR B 1 19 ? 8 -8.25 -1.799 1 94.19 19 THR B O 1
ATOM 799 N N . GLU B 1 20 ? 7.141 -8.086 0.227 1 94 20 GLU B N 1
ATOM 800 C CA . GLU B 1 20 ? 7.766 -9.328 0.675 1 94 20 GLU B CA 1
ATOM 801 C C . GLU B 1 20 ? 7.215 -10.531 -0.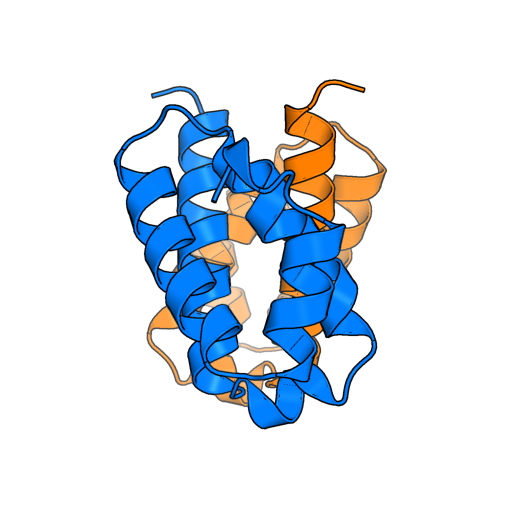081 1 94 20 GLU B C 1
ATOM 803 O O . GLU B 1 20 ? 7.965 -11.445 -0.441 1 94 20 GLU B O 1
ATOM 808 N N . LYS B 1 21 ? 6.02 -10.516 -0.347 1 92.88 21 LYS B N 1
ATOM 809 C CA . LYS B 1 21 ? 5.375 -11.633 -1.027 1 92.88 21 LYS B CA 1
ATOM 810 C C . LYS B 1 21 ? 5.797 -11.703 -2.492 1 92.88 21 LYS B C 1
ATOM 812 O O . LYS B 1 21 ? 6.035 -12.789 -3.023 1 92.88 21 LYS B O 1
ATOM 817 N N . ILE B 1 22 ? 5.887 -10.633 -3.137 1 93.88 22 ILE B N 1
ATOM 818 C CA . ILE B 1 22 ? 6.254 -10.578 -4.547 1 93.88 22 ILE B CA 1
ATOM 819 C C . ILE B 1 22 ? 7.75 -10.844 -4.703 1 93.88 22 ILE B C 1
ATOM 821 O O . ILE B 1 22 ? 8.164 -11.586 -5.594 1 93.88 22 ILE B O 1
ATOM 825 N N . GLY B 1 23 ? 8.508 -10.266 -3.896 1 94 23 GLY B N 1
ATOM 826 C CA . GLY B 1 23 ? 9.961 -10.32 -4 1 94 23 GLY B CA 1
ATOM 827 C C . GLY B 1 23 ? 10.555 -9.094 -4.676 1 94 23 GLY B C 1
ATOM 828 O O . GLY B 1 23 ? 10.094 -8.688 -5.742 1 94 23 GLY B O 1
ATOM 829 N N . VAL B 1 24 ? 11.594 -8.641 -4.102 1 92.56 24 VAL B N 1
ATOM 830 C CA . VAL B 1 24 ? 12.219 -7.398 -4.535 1 92.56 24 VAL B CA 1
ATOM 831 C C . VAL B 1 24 ? 12.789 -7.57 -5.941 1 92.56 24 VAL B C 1
ATOM 833 O O . VAL B 1 24 ? 12.758 -6.641 -6.75 1 92.56 24 VAL B O 1
ATOM 836 N N . THR B 1 25 ? 13.312 -8.734 -6.289 1 94.75 25 THR B N 1
ATOM 837 C CA . THR B 1 25 ? 13.883 -9.008 -7.605 1 94.75 25 THR B CA 1
ATOM 838 C C . THR B 1 25 ? 12.812 -8.891 -8.688 1 94.75 25 THR B C 1
ATOM 840 O O . THR B 1 25 ? 13.047 -8.281 -9.734 1 94.75 25 THR B O 1
ATOM 843 N N . GLU B 1 26 ? 11.672 -9.375 -8.336 1 94.19 26 GLU B N 1
ATOM 844 C CA . GLU B 1 26 ? 10.562 -9.305 -9.281 1 94.19 26 GLU B CA 1
ATOM 845 C C . GLU B 1 26 ? 10.047 -7.875 -9.422 1 94.19 26 GLU B C 1
ATOM 847 O O . GLU B 1 26 ? 9.766 -7.418 -10.531 1 94.19 26 GLU B O 1
ATOM 852 N N . LEU B 1 27 ? 10.031 -7.219 -8.367 1 93.75 27 LEU B N 1
ATOM 853 C CA . LEU B 1 27 ? 9.539 -5.848 -8.367 1 93.75 27 LEU B CA 1
ATOM 854 C C . LEU B 1 27 ? 10.469 -4.934 -9.156 1 93.75 27 LEU B C 1
ATOM 856 O O . LEU B 1 27 ? 10.008 -4.066 -9.898 1 93.75 27 LEU B O 1
ATOM 860 N N . ALA B 1 28 ? 11.703 -5.207 -9.039 1 94.12 28 ALA B N 1
ATOM 861 C CA . ALA B 1 28 ? 12.719 -4.387 -9.695 1 94.12 28 ALA B CA 1
ATOM 862 C C . ALA B 1 28 ? 12.555 -4.434 -11.211 1 94.12 28 ALA B C 1
ATOM 864 O O . ALA B 1 28 ? 12.898 -3.473 -11.906 1 94.12 28 ALA B O 1
ATOM 865 N N . GLY B 1 29 ? 11.969 -5.496 -11.625 1 93.12 29 GLY B N 1
ATOM 866 C CA . GLY B 1 29 ? 11.805 -5.672 -13.062 1 93.12 29 GLY B CA 1
ATOM 867 C C . GLY B 1 29 ? 10.523 -5.078 -13.602 1 93.12 29 GLY B C 1
ATOM 868 O O . GLY B 1 29 ? 10.172 -5.285 -14.766 1 93.12 29 GLY B O 1
ATOM 869 N N . THR B 1 30 ? 9.773 -4.305 -12.773 1 92.94 30 THR B N 1
ATOM 870 C CA . THR B 1 30 ? 8.477 -3.779 -13.172 1 92.94 30 THR B CA 1
ATOM 871 C C . THR B 1 30 ? 8.469 -2.254 -13.109 1 92.94 30 THR B C 1
ATOM 873 O O . THR B 1 30 ? 9.273 -1.651 -12.406 1 92.94 30 THR B O 1
ATOM 876 N N . PRO B 1 31 ? 7.547 -1.617 -13.836 1 89.81 31 PRO B N 1
ATOM 877 C CA . PRO B 1 31 ? 7.395 -0.162 -13.773 1 89.81 31 PRO B CA 1
ATOM 878 C C . PRO B 1 31 ? 6.949 0.327 -12.398 1 89.81 31 PRO B C 1
ATOM 880 O O . PRO B 1 31 ? 7.078 1.515 -12.086 1 89.81 31 PRO B O 1
ATOM 883 N N . ARG B 1 32 ? 6.594 -0.446 -11.562 1 90.38 32 ARG B N 1
ATOM 884 C CA . ARG B 1 32 ? 6.082 -0.083 -10.242 1 90.38 32 ARG B CA 1
ATOM 885 C C . ARG B 1 32 ? 7.223 0.222 -9.273 1 90.38 32 ARG B C 1
ATOM 887 O O . ARG B 1 32 ? 7.008 0.84 -8.234 1 90.38 32 ARG B O 1
ATOM 894 N N . ALA B 1 33 ? 8.344 -0.152 -9.594 1 93.31 33 ALA B N 1
ATOM 895 C CA . ALA B 1 33 ? 9.492 -0.015 -8.703 1 93.31 33 ALA B CA 1
ATOM 896 C C . ALA B 1 33 ? 9.75 1.45 -8.367 1 93.31 33 ALA B C 1
ATOM 898 O O . ALA B 1 33 ? 10.008 1.79 -7.211 1 93.31 33 ALA B O 1
ATOM 899 N N . GLU B 1 34 ? 9.633 2.266 -9.344 1 92.44 34 GLU B N 1
ATOM 900 C CA . GLU B 1 34 ? 9.875 3.689 -9.133 1 92.44 34 GLU B CA 1
ATOM 901 C C . GLU B 1 34 ? 8.805 4.305 -8.234 1 92.44 34 GLU B C 1
ATOM 903 O O . GLU B 1 34 ? 9.109 5.121 -7.363 1 92.44 34 GLU B O 1
ATOM 908 N N . ARG B 1 35 ? 7.617 3.91 -8.43 1 91.38 35 ARG B N 1
ATOM 909 C CA . ARG B 1 35 ? 6.516 4.41 -7.617 1 91.38 35 ARG B CA 1
ATOM 910 C C . ARG B 1 35 ? 6.652 3.953 -6.168 1 91.38 35 ARG B C 1
ATOM 912 O O . ARG B 1 35 ? 6.379 4.719 -5.242 1 91.38 35 ARG B O 1
ATOM 919 N N . LEU B 1 36 ? 7.023 2.732 -6.012 1 94.19 36 LEU B N 1
ATOM 920 C CA . LEU B 1 36 ? 7.234 2.205 -4.672 1 94.19 36 LEU B CA 1
ATOM 921 C C . LEU B 1 36 ? 8.336 2.977 -3.951 1 94.19 36 LEU B C 1
ATOM 923 O O . LEU B 1 36 ? 8.164 3.385 -2.799 1 94.19 36 LEU B O 1
ATOM 927 N N . ALA B 1 37 ? 9.414 3.283 -4.645 1 92.88 37 ALA B N 1
ATOM 928 C CA . ALA B 1 37 ? 10.531 4.031 -4.074 1 92.88 37 ALA B CA 1
ATOM 929 C C . ALA B 1 37 ? 10.102 5.441 -3.68 1 92.88 37 ALA B C 1
ATOM 931 O O . ALA B 1 37 ? 10.461 5.926 -2.604 1 92.88 37 ALA B O 1
ATOM 932 N N . HIS B 1 38 ? 9.312 5.973 -4.523 1 90.38 38 HIS B N 1
ATOM 933 C CA . HIS B 1 38 ? 8.812 7.324 -4.27 1 90.38 38 HIS B CA 1
ATOM 934 C C . HIS B 1 38 ? 7.914 7.355 -3.039 1 90.38 38 HIS B C 1
ATOM 936 O O . HIS B 1 38 ? 8.039 8.25 -2.201 1 90.38 38 HIS B O 1
ATOM 942 N N . MET B 1 39 ? 7.066 6.371 -2.943 1 91.75 39 MET B N 1
ATOM 943 C CA . MET B 1 39 ? 6.137 6.293 -1.819 1 91.75 39 MET B CA 1
ATOM 944 C C . MET B 1 39 ? 6.887 6.066 -0.51 1 91.75 39 MET B C 1
ATOM 946 O O . MET B 1 39 ? 6.566 6.684 0.508 1 91.75 39 MET B O 1
ATOM 950 N N . VAL B 1 40 ? 7.883 5.238 -0.521 1 91.62 40 VAL B N 1
ATOM 951 C CA . VAL B 1 40 ? 8.695 4.953 0.656 1 91.62 40 VAL B CA 1
ATOM 952 C C . VAL B 1 40 ? 9.43 6.223 1.097 1 91.62 40 VAL B C 1
ATOM 954 O O . VAL B 1 40 ? 9.523 6.508 2.293 1 91.62 40 VAL B O 1
ATOM 957 N N . GLY B 1 41 ? 9.852 6.988 0.148 1 88.38 41 GLY B N 1
ATOM 958 C CA . GLY B 1 41 ? 10.484 8.258 0.447 1 88.38 41 GLY B CA 1
ATOM 959 C C . GLY B 1 41 ? 9.555 9.25 1.113 1 88.38 41 GLY B C 1
ATOM 960 O O . GLY B 1 41 ? 9.945 9.961 2.043 1 88.38 41 GLY B O 1
ATOM 961 N N . LYS B 1 42 ? 8.32 9.234 0.737 1 85 42 LYS B N 1
ATOM 962 C CA . LYS B 1 42 ? 7.324 10.148 1.299 1 85 42 LYS B CA 1
ATOM 963 C C . LYS B 1 42 ? 6.914 9.711 2.703 1 85 42 LYS B C 1
ATOM 965 O O . LYS B 1 42 ? 6.664 10.555 3.57 1 85 42 LYS B O 1
ATOM 970 N N . LEU B 1 43 ? 6.871 8.43 2.92 1 86.81 43 LEU B N 1
ATOM 971 C CA . LEU B 1 43 ? 6.535 7.891 4.23 1 86.81 43 LEU B CA 1
ATOM 972 C C . LEU B 1 43 ? 7.637 8.18 5.242 1 86.81 43 LEU B C 1
ATOM 974 O O . LEU B 1 43 ? 7.383 8.25 6.445 1 86.81 43 LEU B O 1
ATOM 978 N N . ALA B 1 44 ? 8.719 8.461 4.715 1 76.31 44 ALA B N 1
ATOM 979 C CA . ALA B 1 44 ? 9.891 8.719 5.547 1 76.31 44 ALA B CA 1
ATOM 980 C C . ALA B 1 44 ? 9.75 10.031 6.301 1 76.31 44 ALA B C 1
ATOM 982 O O . ALA B 1 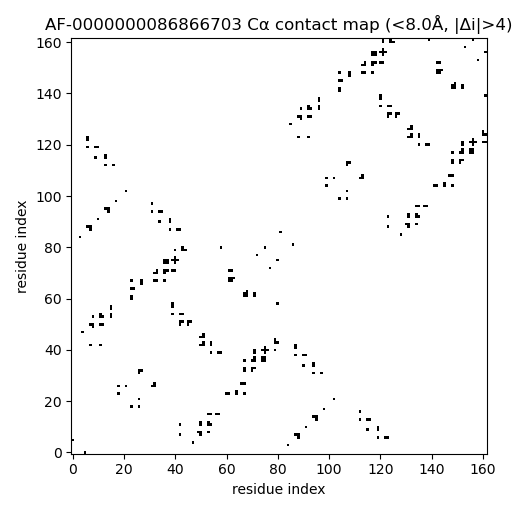44 ? 10.383 10.227 7.344 1 76.31 44 ALA B O 1
ATOM 983 N N . GLN B 1 45 ? 9 10.781 5.855 1 76.12 45 GLN B N 1
ATOM 984 C CA . GLN B 1 45 ? 8.836 12.078 6.492 1 76.12 45 GLN B CA 1
ATOM 985 C C . GLN B 1 45 ? 7.77 12.031 7.582 1 76.12 45 GLN B C 1
ATOM 987 O O . GLN B 1 45 ? 7.488 13.039 8.227 1 76.12 45 GLN B O 1
ATOM 992 N N . ASP B 1 46 ? 7.281 10.805 7.809 1 77.88 46 ASP B N 1
ATOM 993 C CA . ASP B 1 46 ? 6.234 10.625 8.812 1 77.88 46 ASP B CA 1
ATOM 994 C C . ASP B 1 46 ? 6.809 10.672 10.227 1 77.88 46 ASP B C 1
ATOM 996 O O . ASP B 1 46 ? 7.867 10.102 10.484 1 77.88 46 ASP B O 1
ATOM 1000 N N . CYS B 1 47 ? 6.164 11.336 11.102 1 75 47 CYS B N 1
ATOM 1001 C CA . CYS B 1 47 ? 6.656 11.516 12.461 1 75 47 CYS B CA 1
ATOM 1002 C C . CYS B 1 47 ? 6.156 10.398 13.375 1 75 47 CYS B C 1
ATOM 1004 O O . CYS B 1 47 ? 6.629 10.258 14.5 1 75 47 CYS B O 1
ATOM 1006 N N . ASP B 1 48 ? 5.25 9.602 12.773 1 88.56 48 ASP B N 1
ATOM 1007 C CA . ASP B 1 48 ? 4.691 8.531 13.594 1 88.56 48 ASP B CA 1
ATOM 1008 C C . ASP B 1 48 ? 5.66 7.355 13.695 1 88.56 48 ASP B C 1
ATOM 1010 O O . ASP B 1 48 ? 6.137 6.848 12.68 1 88.56 48 ASP B O 1
ATOM 1014 N N . LYS B 1 49 ? 5.898 6.891 14.922 1 87.94 49 LYS B N 1
ATOM 1015 C CA . LYS B 1 49 ? 6.906 5.863 15.18 1 87.94 49 LYS B CA 1
ATOM 1016 C C . LYS B 1 49 ? 6.559 4.562 14.461 1 87.94 49 LYS B C 1
ATOM 1018 O O . LYS B 1 49 ? 7.434 3.914 13.883 1 87.94 49 LYS B O 1
ATOM 1023 N N . ASP B 1 50 ? 5.312 4.129 14.547 1 85.62 50 ASP B N 1
ATOM 1024 C CA . ASP B 1 50 ? 4.906 2.871 13.922 1 85.62 50 ASP B CA 1
ATOM 1025 C C . ASP B 1 50 ? 5.062 2.936 12.406 1 85.62 50 ASP B C 1
ATOM 1027 O O . ASP B 1 50 ? 5.566 1.995 11.789 1 85.62 50 ASP B O 1
ATOM 1031 N N . THR B 1 51 ? 4.695 4.016 11.844 1 90.56 51 THR B N 1
ATOM 1032 C CA . THR B 1 51 ? 4.832 4.215 10.406 1 90.56 51 THR B CA 1
ATOM 1033 C C . THR B 1 51 ? 6.305 4.23 10 1 90.56 51 THR B C 1
ATOM 1035 O O . THR B 1 51 ? 6.684 3.645 8.984 1 90.56 51 THR B O 1
ATOM 1038 N N . ARG B 1 52 ? 7.121 4.793 10.875 1 89.31 52 ARG B N 1
ATOM 1039 C CA . ARG B 1 52 ? 8.555 4.887 10.617 1 89.31 52 ARG B CA 1
ATOM 1040 C C . ARG B 1 52 ? 9.211 3.51 10.648 1 89.31 52 ARG B C 1
ATOM 1042 O O . ARG B 1 52 ? 10.109 3.229 9.859 1 89.31 52 ARG B O 1
ATOM 1049 N N . HIS B 1 53 ? 8.727 2.691 11.555 1 92.5 53 HIS B N 1
ATOM 1050 C CA . HIS B 1 53 ? 9.266 1.339 11.664 1 92.5 53 HIS B CA 1
ATOM 1051 C C . HIS B 1 53 ? 9.055 0.556 10.375 1 92.5 53 HIS B C 1
ATOM 1053 O O . HIS B 1 53 ? 10 -0.035 9.844 1 92.5 53 HIS B O 1
ATOM 1059 N N . TYR B 1 54 ? 7.852 0.551 9.852 1 92.75 54 TYR B N 1
ATOM 1060 C CA . TYR B 1 54 ? 7.539 -0.184 8.633 1 92.75 54 TYR B CA 1
ATOM 1061 C C . TYR B 1 54 ? 8.297 0.384 7.441 1 92.75 54 TYR B C 1
ATOM 1063 O O . TYR B 1 54 ? 8.781 -0.367 6.59 1 92.75 54 TYR B O 1
ATOM 1071 N N . ARG B 1 55 ? 8.336 1.602 7.465 1 91.19 55 ARG B N 1
ATOM 1072 C CA . ARG B 1 55 ? 9.086 2.242 6.391 1 91.19 55 ARG B CA 1
ATOM 1073 C C . ARG B 1 55 ? 10.555 1.821 6.414 1 91.19 55 ARG B C 1
ATOM 1075 O O . ARG B 1 55 ? 11.141 1.532 5.371 1 91.19 55 ARG B O 1
ATOM 1082 N N . GLN B 1 56 ? 11.219 1.818 7.566 1 91.94 56 GLN B N 1
ATOM 1083 C CA . GLN B 1 56 ? 12.617 1.447 7.715 1 91.94 56 GLN B CA 1
ATOM 1084 C C . GLN B 1 56 ? 12.859 0.011 7.262 1 91.94 56 GLN B C 1
ATOM 1086 O O . GLN B 1 56 ? 13.875 -0.281 6.617 1 91.94 56 GLN B O 1
ATOM 1091 N N . GLU B 1 57 ? 11.906 -0.738 7.539 1 93.81 57 GLU B N 1
ATOM 1092 C CA . GLU B 1 57 ? 12.016 -2.125 7.102 1 93.81 57 GLU B CA 1
ATOM 1093 C C . GLU B 1 57 ? 11.953 -2.23 5.578 1 93.81 57 GLU B C 1
ATOM 1095 O O . GLU B 1 57 ? 12.695 -3.004 4.973 1 93.81 57 GLU B O 1
ATOM 1100 N N . MET B 1 58 ? 11.125 -1.415 5.02 1 93.44 58 MET B N 1
ATOM 1101 C CA . MET B 1 58 ? 11.016 -1.405 3.564 1 93.44 58 MET B CA 1
ATOM 1102 C C . MET B 1 58 ? 12.289 -0.856 2.93 1 93.44 58 MET B C 1
ATOM 1104 O O . MET B 1 58 ? 12.766 -1.392 1.929 1 93.44 58 MET B O 1
ATOM 1108 N N . VAL B 1 59 ? 12.789 0.177 3.553 1 93 59 VAL B N 1
ATOM 1109 C CA . VAL B 1 59 ? 14.016 0.796 3.049 1 93 59 VAL B CA 1
ATOM 1110 C C . VAL B 1 59 ? 15.156 -0.218 3.074 1 93 59 VAL B C 1
ATOM 1112 O O . VAL B 1 59 ? 15.867 -0.381 2.082 1 93 59 VAL B O 1
ATOM 1115 N N . LYS B 1 60 ? 15.234 -0.883 4.121 1 94.38 60 LYS B N 1
ATOM 1116 C CA . LYS B 1 60 ? 16.266 -1.905 4.238 1 94.38 60 LYS B CA 1
ATOM 1117 C C . LYS B 1 60 ? 16.125 -2.971 3.156 1 94.38 60 LYS B C 1
ATOM 1119 O O . LYS B 1 60 ? 17.109 -3.402 2.557 1 94.38 60 LYS B O 1
ATOM 1124 N N . MET B 1 61 ? 14.953 -3.365 2.928 1 93.56 61 MET B N 1
ATOM 1125 C CA . MET B 1 61 ? 14.664 -4.375 1.915 1 93.56 61 MET B CA 1
ATOM 1126 C C . MET B 1 61 ? 15.055 -3.881 0.526 1 93.56 61 MET B C 1
ATOM 1128 O O . MET B 1 61 ? 15.648 -4.625 -0.257 1 93.56 61 MET B O 1
ATOM 1132 N N . LEU B 1 62 ? 14.766 -2.656 0.275 1 93.19 62 LEU B N 1
ATOM 1133 C CA . LEU B 1 62 ? 15.023 -2.09 -1.045 1 93.19 62 LEU B CA 1
ATOM 1134 C C . LEU B 1 62 ? 16.516 -1.841 -1.249 1 93.19 62 LEU B C 1
ATOM 1136 O O . LEU B 1 62 ? 17.031 -2.016 -2.355 1 93.19 62 LEU B O 1
ATOM 1140 N N . LEU B 1 63 ? 17.172 -1.539 -0.227 1 92.12 63 LEU B N 1
ATOM 1141 C CA . LEU B 1 63 ? 18.594 -1.212 -0.307 1 92.12 63 LEU B CA 1
ATOM 1142 C C . LEU B 1 63 ? 19.422 -2.447 -0.657 1 92.12 63 LEU B C 1
ATOM 1144 O O . LEU B 1 63 ? 20.547 -2.328 -1.154 1 92.12 63 LEU B O 1
ATOM 1148 N N . ASN B 1 64 ? 18.859 -3.572 -0.502 1 92.06 64 ASN B N 1
ATOM 1149 C CA . ASN B 1 64 ? 19.578 -4.812 -0.752 1 92.06 64 ASN B CA 1
ATOM 1150 C C . ASN B 1 64 ? 19.531 -5.207 -2.225 1 92.06 64 ASN B C 1
ATOM 1152 O O . ASN B 1 64 ? 20.203 -6.145 -2.646 1 92.06 64 ASN B O 1
ATOM 1156 N N . HIS B 1 65 ? 18.828 -4.469 -2.945 1 93.62 65 HIS B N 1
ATOM 1157 C CA . HIS B 1 65 ? 18.766 -4.691 -4.387 1 93.62 65 HIS B CA 1
ATOM 1158 C C . HIS B 1 65 ? 19.266 -3.469 -5.152 1 93.62 65 HIS B C 1
ATOM 1160 O O . HIS B 1 65 ? 18.734 -2.369 -4.992 1 93.62 65 HIS B O 1
ATOM 1166 N N . GLN B 1 66 ? 20.109 -3.689 -6.066 1 93.25 66 GLN B N 1
ATOM 1167 C CA . GLN B 1 66 ? 20.844 -2.617 -6.723 1 93.25 66 GLN B CA 1
ATOM 1168 C C . GLN B 1 66 ? 19.906 -1.648 -7.43 1 93.25 66 GLN B C 1
ATOM 1170 O O . GLN B 1 66 ? 20.016 -0.432 -7.266 1 93.25 66 GLN B O 1
ATOM 1175 N N . THR B 1 67 ? 19.047 -2.201 -8.219 1 93.38 67 THR B N 1
ATOM 1176 C CA . THR B 1 67 ? 18.125 -1.371 -8.977 1 93.38 67 THR B CA 1
ATOM 1177 C C . THR B 1 67 ? 17.219 -0.574 -8.047 1 93.38 67 THR B C 1
ATOM 1179 O O . THR B 1 67 ? 17.047 0.636 -8.211 1 93.38 67 THR B O 1
ATOM 1182 N N . LEU B 1 68 ? 16.734 -1.161 -7.02 1 93.62 68 LEU B N 1
ATOM 1183 C CA . LEU B 1 68 ? 15.828 -0.49 -6.086 1 93.62 68 LEU B CA 1
ATOM 1184 C C . LEU B 1 68 ? 16.594 0.519 -5.23 1 93.62 68 LEU B C 1
ATOM 1186 O O . LEU B 1 68 ? 16.047 1.573 -4.883 1 93.62 68 LEU B O 1
ATOM 1190 N N . LYS B 1 69 ? 17.781 0.193 -4.883 1 93 69 LYS B N 1
ATOM 1191 C CA . LYS B 1 69 ? 18.641 1.146 -4.184 1 93 69 LYS B CA 1
ATOM 1192 C C . LYS B 1 69 ? 18.781 2.443 -4.973 1 93 69 LYS B C 1
ATOM 1194 O O . LYS B 1 69 ? 18.578 3.533 -4.43 1 93 69 LYS B O 1
ATOM 1199 N N . ARG B 1 70 ? 19.047 2.324 -6.211 1 93.44 70 ARG B N 1
ATOM 1200 C CA . ARG B 1 70 ? 19.234 3.488 -7.07 1 93.44 70 ARG B CA 1
ATOM 1201 C C . ARG B 1 70 ? 17.953 4.316 -7.152 1 93.44 70 ARG B C 1
ATOM 1203 O O . ARG B 1 70 ? 17.984 5.543 -7.047 1 93.44 70 ARG B O 1
ATOM 1210 N N . LEU B 1 71 ? 16.922 3.664 -7.316 1 91.75 71 LEU B N 1
ATOM 1211 C CA . LEU B 1 71 ? 15.633 4.344 -7.414 1 91.75 71 LEU B CA 1
ATOM 1212 C C . LEU B 1 71 ? 15.297 5.059 -6.109 1 91.75 71 LEU B C 1
ATOM 1214 O O . LEU B 1 71 ? 14.805 6.188 -6.129 1 91.75 71 LEU B O 1
ATOM 1218 N N . LEU B 1 72 ? 15.531 4.414 -5.027 1 91.12 72 LEU B N 1
ATOM 1219 C CA . LEU B 1 72 ? 15.273 4.988 -3.711 1 91.12 72 LEU B CA 1
ATOM 1220 C C . LEU B 1 72 ? 16.141 6.223 -3.477 1 91.12 72 LEU B C 1
ATOM 1222 O O . LEU B 1 72 ? 15.656 7.238 -2.973 1 91.12 72 LEU B O 1
ATOM 1226 N N . GLU B 1 73 ? 17.344 6.156 -3.869 1 91.06 73 GLU B N 1
ATOM 1227 C CA . GLU B 1 73 ? 18.281 7.273 -3.725 1 91.06 73 GLU B CA 1
ATOM 1228 C C . GLU B 1 73 ? 17.828 8.469 -4.562 1 91.06 73 GLU B C 1
ATOM 1230 O O . GLU B 1 73 ? 18.047 9.617 -4.176 1 91.06 73 GLU B O 1
ATOM 1235 N N . GLN B 1 74 ? 17.172 8.172 -5.574 1 89.19 74 GLN B N 1
ATOM 1236 C CA . GLN B 1 74 ? 16.688 9.234 -6.445 1 89.19 74 GLN B CA 1
ATOM 1237 C C . GLN B 1 74 ? 15.43 9.875 -5.875 1 89.19 74 GLN B C 1
ATOM 1239 O O . GLN B 1 74 ? 15.164 11.055 -6.109 1 89.19 74 GLN B O 1
ATOM 1244 N N . SER B 1 75 ? 14.664 9.086 -5.23 1 83.75 75 SER B N 1
ATOM 1245 C CA . SER B 1 75 ? 13.383 9.562 -4.719 1 83.75 75 SER B CA 1
ATOM 1246 C C . SER B 1 75 ? 13.547 10.242 -3.361 1 83.75 75 SER B C 1
ATOM 1248 O O . SER B 1 75 ? 12.789 11.148 -3.021 1 83.75 75 SER B O 1
ATOM 1250 N N . VAL B 1 76 ? 14.32 9.703 -2.398 1 72.81 76 VAL B N 1
ATOM 1251 C CA . VAL B 1 76 ? 14.508 10.156 -1.023 1 72.81 76 VAL B CA 1
ATOM 1252 C C . VAL B 1 76 ? 15.797 10.969 -0.918 1 72.81 76 VAL B C 1
ATOM 1254 O O . VAL B 1 76 ? 16.844 10.555 -1.434 1 72.81 76 VAL B O 1
ATOM 1257 N N . SER B 1 77 ? 15.625 12.289 -0.692 1 62.97 77 SER B N 1
ATOM 1258 C CA . SER B 1 77 ? 16.906 12.898 -0.34 1 62.97 77 SER B CA 1
ATOM 1259 C C . SER B 1 77 ? 17.656 12.062 0.69 1 62.97 77 SER B C 1
ATOM 1261 O O . SER B 1 77 ? 17.031 11.406 1.532 1 62.97 77 SER B O 1
ATOM 1263 N N . ALA B 1 78 ? 18.984 11.688 0.525 1 53.34 78 ALA B N 1
ATOM 1264 C CA . ALA B 1 78 ? 19.891 10.961 1.408 1 53.34 78 ALA B CA 1
ATOM 1265 C C . ALA B 1 78 ? 19.578 11.242 2.875 1 53.34 78 ALA B C 1
ATOM 1267 O O . ALA B 1 78 ? 19.75 10.367 3.729 1 53.34 78 ALA B O 1
ATOM 1268 N N . ARG B 1 79 ? 19.094 12.469 3.043 1 53.41 79 ARG B N 1
ATOM 1269 C CA . ARG B 1 79 ? 18.891 12.906 4.422 1 53.41 79 ARG B CA 1
ATOM 1270 C C . ARG B 1 79 ? 17.688 12.227 5.047 1 53.41 79 ARG B C 1
ATOM 1272 O O . ARG B 1 79 ? 17.625 12.055 6.266 1 53.41 79 ARG B O 1
ATOM 1279 N N . ASP B 1 80 ? 16.797 11.859 4.211 1 57.81 80 ASP B N 1
ATOM 1280 C CA . ASP B 1 80 ? 15.57 11.289 4.75 1 57.81 80 ASP B CA 1
ATOM 1281 C C . ASP B 1 80 ? 15.672 9.773 4.875 1 57.81 80 ASP B C 1
ATOM 1283 O O . ASP B 1 80 ? 14.75 9.125 5.383 1 57.81 80 ASP B O 1
ATOM 1287 N N . LEU B 1 81 ? 16.828 9.188 4.492 1 54.84 81 LEU B N 1
ATOM 1288 C CA . LEU B 1 81 ? 17.109 7.758 4.609 1 54.84 81 LEU B CA 1
ATOM 1289 C C . LEU B 1 81 ? 17.844 7.449 5.906 1 54.84 81 LEU B C 1
ATOM 1291 O O . LEU B 1 81 ? 17.531 6.473 6.59 1 54.84 81 LEU B O 1
#

Radius of gyration: 15.06 Å; Cα contacts (8 Å, |Δi|>4): 181; chains: 2; bounding box: 44×37×30 Å

Nearest PDB structures (foldseek):
  3woz-assembly4_D  TM=6.706E-01  e=8.495E-01  Mus musculus
  5ufl-assembly1_B  TM=7.182E-01  e=1.536E+00  Homo sapiens
  4r11-assembly2_C  TM=7.904E-01  e=9.090E+00  Caenorhabditis elegans
  7ycj-assembly1_A  TM=6.906E-01  e=5.908E+00  Saccharomyces cerevisiae
  3kkd-assembly3_C  TM=2.936E-01  e=5.908E+00  Pseudomonas aeruginosa PAO1

Sequence (162 aa):
RSRHVQVRKSAAQLLLSLTEKIGVTELAGTPRAERLAHMV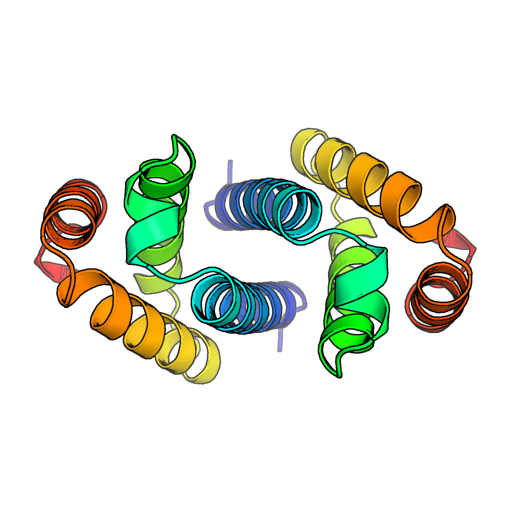GKLAQDCDKDTRHYRQEMVKMLLNHQTLKRLLEQSVSARDLRSRHVQVRKSAAQLLLSLTEKIGVTELAGTPRAERLAHMVGKLAQDCDKDTRHYRQEMVKMLLNHQTLKRLLEQSVSARDL

Organism: Acrocephalus arundinaceus (NCBI:txid39621)

pLDDT: mean 87.58, std 10.25, range [53.34, 95.0]

Solvent-accessible surface area (backbone atoms only — not comparable to full-atom values): 8790 Å² total; per-residue (Å²): 129,58,70,65,55,55,51,50,31,52,46,33,48,49,50,42,52,50,45,62,70,66,30,66,73,58,41,58,76,40,84,57,39,56,55,52,23,39,49,51,32,59,46,50,73,47,85,47,65,71,35,37,52,36,40,53,54,42,50,56,60,33,57,74,32,71,68,42,30,54,44,28,59,72,48,21,60,78,84,66,107,128,58,71,64,55,55,51,49,32,50,47,34,48,49,49,41,54,52,46,63,70,68,31,66,73,58,41,57,76,40,85,58,38,57,56,52,24,40,49,51,34,58,48,49,71,46,85,48,67,72,32,37,51,36,40,51,52,42,50,55,60,34,56,75,33,72,68,42,30,54,42,28,57,71,48,20,61,77,84,65,106

Foldseek 3Di:
DPPVVVVLLVVLQVLLVVCVVCDLVNVLVDPCLLVSLLSLQVLLVPPDPSSNVSSVSVLVRQCVDDSSVVSNCVRHPPVSD/DPPVVVVLLVVLQVLLVVCVVCDLVNLLPDPCLLVSLLSLQVLLVDPDPSSNVSSVSVLVRQCVDDSSVVSNCVRHPPVSD